Protein AF-A0A944Z6W3-F1 (afdb_monomer_lite)

Sequence (119 aa):
MKTRISSPELMKLIEEVHNCLIERPANLSSLKVALEDLFDYLTTQDGRTEDNCKEADLYFCLHDDNGFNWDHLPEDYKLIIDDIGGQLHDSIKNPEISENFESSPEQLLKRIRNLKIKD

Foldseek 3Di:
DPDLDADPVLVVLLVQLVVQQPDVQHPLVSNLVSQLVNLVQCPDPNNVDLSNLVVQLCSLLCQVVVVHDSVSDDPLVNVLSNLSVPCSNCCPPPVVRCVVSLNDSVSSSVSSVPDDDDD

Structure (mmCIF, N/CA/C/O backbone):
data_AF-A0A944Z6W3-F1
#
_entry.id   AF-A0A944Z6W3-F1
#
loop_
_atom_site.group_PDB
_atom_site.id
_atom_site.type_symbol
_atom_site.label_atom_id
_atom_site.label_alt_id
_atom_site.label_comp_id
_atom_site.label_asym_id
_atom_site.label_entity_id
_atom_site.label_seq_id
_atom_site.pdbx_PDB_ins_code
_atom_site.Cartn_x
_atom_site.Cartn_y
_atom_site.Cartn_z
_atom_site.occupancy
_atom_site.B_iso_or_equiv
_atom_site.auth_seq_id
_atom_site.auth_comp_id
_atom_site.auth_asym_id
_atom_site.auth_atom_id
_atom_site.pdbx_PDB_model_num
ATOM 1 N N . MET A 1 1 ? 2.880 12.536 24.955 1.00 40.56 1 MET A N 1
ATOM 2 C CA . MET A 1 1 ? 3.048 11.949 23.609 1.00 40.56 1 MET A CA 1
ATOM 3 C C . MET A 1 1 ? 2.668 10.484 23.729 1.00 40.56 1 MET A C 1
ATOM 5 O O . MET A 1 1 ? 3.326 9.796 24.495 1.00 40.56 1 MET A O 1
ATOM 9 N N . LYS A 1 2 ? 1.570 10.025 23.112 1.00 46.22 2 LYS A N 1
ATOM 10 C CA . LYS A 1 2 ? 1.345 8.577 22.986 1.00 46.22 2 LYS A CA 1
ATOM 11 C C . LYS A 1 2 ? 2.420 8.064 22.031 1.00 46.22 2 LYS A C 1
ATOM 13 O O . LYS A 1 2 ? 2.559 8.617 20.943 1.00 46.22 2 LYS A O 1
ATOM 18 N N . THR A 1 3 ? 3.222 7.106 22.469 1.00 51.38 3 THR A N 1
ATOM 19 C CA . THR A 1 3 ? 4.110 6.355 21.582 1.00 51.38 3 THR A CA 1
ATOM 20 C C . THR A 1 3 ? 3.214 5.712 20.528 1.00 51.38 3 THR A C 1
ATOM 22 O O . THR A 1 3 ? 2.257 5.042 20.910 1.00 51.38 3 THR A O 1
ATOM 25 N N . ARG A 1 4 ? 3.447 5.984 19.239 1.00 60.31 4 ARG A N 1
ATOM 26 C CA . ARG A 1 4 ? 2.778 5.225 18.174 1.00 60.31 4 ARG A CA 1
ATOM 27 C C . ARG A 1 4 ? 3.260 3.792 18.300 1.00 60.31 4 ARG A C 1
ATOM 29 O O . ARG A 1 4 ? 4.466 3.582 18.422 1.00 60.31 4 ARG A O 1
ATOM 36 N N . ILE A 1 5 ? 2.341 2.841 18.349 1.00 73.75 5 ILE A N 1
ATOM 37 C CA . ILE A 1 5 ? 2.702 1.427 18.374 1.00 73.75 5 ILE A CA 1
ATOM 38 C C . ILE A 1 5 ? 2.060 0.823 17.135 1.00 73.75 5 ILE A C 1
ATOM 40 O O . ILE A 1 5 ? 0.937 0.329 17.191 1.00 73.75 5 ILE A O 1
ATOM 44 N N . SER A 1 6 ? 2.765 0.912 16.006 1.00 83.06 6 SER A N 1
ATOM 45 C CA . SER A 1 6 ? 2.433 0.103 14.839 1.00 83.06 6 SER A CA 1
ATOM 46 C C . SER A 1 6 ? 2.568 -1.376 15.197 1.00 83.06 6 SER A C 1
ATOM 48 O O . SER A 1 6 ? 3.351 -1.775 16.069 1.00 83.06 6 SER A O 1
ATOM 50 N N . SER A 1 7 ? 1.747 -2.203 14.561 1.00 92.56 7 SER A N 1
ATOM 51 C CA . SER A 1 7 ? 1.757 -3.635 14.837 1.00 92.56 7 SER A CA 1
ATOM 52 C C . SER A 1 7 ? 3.058 -4.291 14.337 1.00 92.56 7 SER A C 1
ATOM 54 O O . SER A 1 7 ? 3.590 -3.899 13.296 1.00 92.56 7 SER A O 1
ATOM 56 N N . PRO A 1 8 ? 3.559 -5.343 15.014 1.00 93.69 8 PRO A N 1
ATOM 57 C CA . PRO A 1 8 ? 4.686 -6.125 14.506 1.00 93.69 8 PRO A CA 1
ATOM 58 C C . PRO A 1 8 ? 4.414 -6.748 13.133 1.00 93.69 8 PRO A C 1
ATOM 60 O O . PRO A 1 8 ? 5.347 -6.962 12.369 1.00 93.69 8 PRO A O 1
ATOM 63 N N . GLU A 1 9 ? 3.150 -7.050 12.832 1.00 96.81 9 GLU A N 1
ATOM 64 C CA . GLU A 1 9 ? 2.758 -7.639 11.553 1.00 96.81 9 GLU A CA 1
ATOM 65 C C . GLU A 1 9 ? 2.879 -6.634 10.408 1.00 96.81 9 GLU A C 1
ATOM 67 O O . GLU A 1 9 ? 3.468 -6.959 9.382 1.00 96.81 9 GLU A O 1
ATOM 72 N N . LEU A 1 10 ? 2.451 -5.383 10.623 1.00 96.94 10 LEU A N 1
ATOM 73 C CA . LEU A 1 10 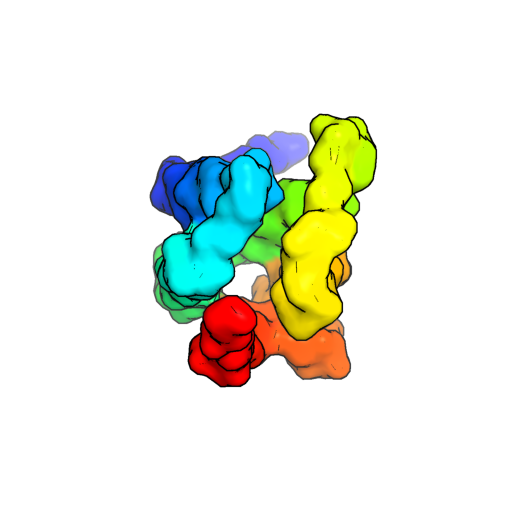? 2.680 -4.311 9.656 1.00 96.94 10 LEU A CA 1
ATOM 74 C C . LEU A 1 10 ? 4.166 -4.166 9.320 1.00 96.94 10 LEU A C 1
ATOM 76 O O . LEU A 1 10 ? 4.521 -4.051 8.152 1.00 96.94 10 LEU A O 1
ATOM 80 N N . MET A 1 11 ? 5.030 -4.169 10.337 1.00 95.75 11 MET A N 1
ATOM 81 C CA . MET A 1 11 ? 6.463 -3.957 10.127 1.00 95.75 11 MET A CA 1
ATOM 82 C C . MET A 1 11 ? 7.093 -5.051 9.263 1.00 95.75 11 MET A C 1
ATOM 84 O O . MET A 1 11 ? 7.931 -4.738 8.423 1.00 95.75 11 MET A O 1
ATOM 88 N N . LYS A 1 12 ? 6.663 -6.310 9.420 1.00 97.19 12 LYS A N 1
ATOM 89 C CA . LYS A 1 12 ? 7.109 -7.408 8.549 1.00 97.19 12 LYS A CA 1
ATOM 90 C C . LYS A 1 12 ? 6.659 -7.200 7.105 1.00 97.19 12 LYS A C 1
ATOM 92 O O . LYS A 1 12 ? 7.463 -7.351 6.197 1.00 97.19 12 LYS A O 1
ATOM 97 N N . LEU A 1 13 ? 5.402 -6.811 6.895 1.00 98.31 13 LEU A N 1
ATOM 98 C CA . LEU A 1 13 ? 4.860 -6.576 5.553 1.00 98.31 13 LEU A CA 1
ATOM 99 C C . LEU A 1 13 ? 5.551 -5.384 4.865 1.00 98.31 13 LEU A C 1
ATOM 101 O O . LEU A 1 13 ? 5.860 -5.444 3.678 1.00 98.31 13 LEU A O 1
ATOM 105 N N . ILE A 1 14 ? 5.874 -4.322 5.614 1.00 96.06 14 ILE A N 1
ATOM 106 C CA . ILE A 1 14 ? 6.698 -3.209 5.115 1.00 96.06 14 ILE A CA 1
ATOM 107 C C . ILE A 1 14 ? 8.101 -3.699 4.732 1.00 96.06 14 ILE A C 1
ATOM 109 O O . ILE A 1 14 ? 8.615 -3.310 3.685 1.00 96.06 14 ILE A O 1
ATOM 113 N N . GLU A 1 15 ? 8.722 -4.558 5.543 1.00 95.62 15 GLU A N 1
ATOM 114 C CA . GLU A 1 15 ? 10.033 -5.144 5.243 1.00 95.62 15 GLU A CA 1
ATOM 115 C C . GLU A 1 15 ? 10.003 -6.018 3.976 1.00 95.62 15 GLU A C 1
ATOM 117 O O . GLU A 1 15 ? 10.910 -5.943 3.148 1.00 95.62 15 GLU A O 1
ATOM 122 N N . GLU A 1 16 ? 8.948 -6.803 3.766 1.00 97.00 16 GLU A N 1
ATOM 123 C CA . GLU A 1 16 ? 8.768 -7.608 2.551 1.00 97.00 16 GLU A CA 1
ATOM 124 C C . GLU A 1 16 ? 8.634 -6.738 1.296 1.00 97.00 16 GLU A C 1
ATOM 126 O O . GLU A 1 16 ? 9.304 -6.993 0.287 1.00 97.00 16 GLU A O 1
ATOM 131 N N . VAL A 1 17 ? 7.837 -5.666 1.369 1.00 95.88 17 VAL A N 1
ATOM 132 C CA . VAL A 1 17 ? 7.737 -4.682 0.284 1.00 95.88 17 VAL A CA 1
ATOM 133 C C . VAL A 1 17 ? 9.088 -4.005 0.053 1.00 95.88 17 VAL A C 1
ATOM 135 O O . VAL A 1 17 ? 9.534 -3.922 -1.090 1.00 95.88 17 VAL A O 1
ATOM 138 N N . HIS A 1 18 ? 9.774 -3.580 1.118 1.00 93.38 18 HIS A N 1
ATOM 139 C CA . HIS A 1 18 ? 11.096 -2.959 1.031 1.00 93.38 18 HIS A CA 1
ATOM 140 C C . HIS A 1 18 ? 12.083 -3.834 0.263 1.00 93.38 18 HIS A C 1
ATOM 142 O O . HIS A 1 18 ? 12.725 -3.363 -0.675 1.00 93.38 18 HIS A O 1
ATOM 148 N N . ASN A 1 19 ? 12.173 -5.111 0.638 1.00 94.06 19 ASN A N 1
ATOM 149 C CA . ASN A 1 19 ? 13.078 -6.062 0.010 1.00 94.06 19 ASN A CA 1
ATOM 150 C C . ASN A 1 19 ? 12.803 -6.177 -1.494 1.00 94.06 19 ASN A C 1
ATOM 152 O O . ASN A 1 19 ? 13.744 -6.161 -2.281 1.00 94.06 19 ASN A O 1
ATOM 156 N N . CYS A 1 20 ? 11.532 -6.191 -1.907 1.00 94.44 20 CYS A N 1
ATOM 157 C CA . CYS A 1 20 ? 11.166 -6.199 -3.325 1.00 94.44 20 CYS A CA 1
ATOM 158 C C . CYS A 1 20 ? 11.515 -4.883 -4.041 1.00 94.44 20 CYS A C 1
ATOM 160 O O . CYS A 1 20 ? 11.909 -4.898 -5.205 1.00 94.44 20 CYS A O 1
ATOM 162 N N . LEU A 1 21 ? 11.368 -3.740 -3.366 1.00 91.81 21 LEU A N 1
ATOM 163 C CA . LEU A 1 21 ? 11.628 -2.416 -3.937 1.00 91.81 21 LEU A CA 1
ATOM 164 C C . LEU A 1 21 ? 13.115 -2.122 -4.172 1.00 91.81 21 LEU A C 1
ATOM 166 O O . LEU A 1 21 ? 13.447 -1.286 -5.011 1.00 91.81 21 LEU A O 1
ATOM 170 N N . ILE A 1 22 ? 14.015 -2.760 -3.422 1.00 91.19 22 ILE A N 1
ATOM 171 C CA . ILE A 1 22 ? 15.465 -2.564 -3.577 1.00 91.19 22 ILE A CA 1
ATOM 172 C C . ILE A 1 22 ? 16.105 -3.544 -4.571 1.00 91.19 22 ILE A C 1
ATOM 174 O O . ILE A 1 22 ? 17.275 -3.372 -4.927 1.00 91.19 22 ILE A O 1
ATOM 178 N N . GLU A 1 23 ? 15.368 -4.558 -5.032 1.00 91.44 23 GLU A N 1
ATOM 179 C CA . GLU A 1 23 ? 15.850 -5.514 -6.030 1.00 91.44 23 GLU A CA 1
ATOM 180 C C . GLU A 1 23 ? 16.099 -4.844 -7.388 1.00 91.44 23 GLU A C 1
ATOM 182 O O . GLU A 1 23 ? 15.290 -4.073 -7.903 1.00 91.44 23 GLU A O 1
ATOM 187 N N . ARG A 1 24 ? 17.243 -5.162 -8.010 1.00 89.56 24 ARG A N 1
ATOM 188 C CA . ARG A 1 24 ? 17.626 -4.642 -9.332 1.00 89.56 24 ARG A CA 1
ATOM 189 C C . ARG A 1 24 ? 18.132 -5.783 -10.229 1.00 89.56 24 ARG A C 1
ATOM 191 O O . ARG A 1 24 ? 19.229 -6.285 -9.976 1.00 89.56 24 ARG A O 1
ATOM 198 N N . PRO A 1 25 ? 17.400 -6.169 -11.294 1.00 88.62 25 PRO A N 1
ATOM 199 C CA . PRO A 1 25 ? 16.102 -5.634 -11.725 1.00 88.62 25 PRO A CA 1
ATOM 200 C C . PRO A 1 25 ? 14.975 -5.983 -10.742 1.00 88.62 25 PRO A C 1
ATOM 202 O O . PRO A 1 25 ? 15.042 -7.012 -10.075 1.00 88.62 25 PRO A O 1
ATOM 205 N N . ALA A 1 26 ? 13.941 -5.142 -10.681 1.00 90.75 26 ALA A N 1
ATOM 206 C CA . ALA A 1 26 ? 12.800 -5.381 -9.805 1.00 90.75 26 ALA A CA 1
ATOM 207 C C . ALA A 1 26 ? 12.002 -6.607 -10.258 1.00 90.75 26 ALA A C 1
ATOM 209 O O . ALA A 1 26 ? 11.620 -6.722 -11.428 1.00 90.75 26 ALA A O 1
ATOM 210 N N . ASN A 1 27 ? 11.682 -7.493 -9.318 1.00 94.19 27 ASN A N 1
ATOM 211 C CA . ASN A 1 27 ? 10.721 -8.559 -9.544 1.00 94.19 27 ASN A CA 1
ATOM 212 C C . ASN A 1 27 ? 9.296 -8.024 -9.344 1.00 94.19 27 ASN A C 1
ATOM 214 O O . ASN A 1 27 ? 8.753 -8.033 -8.240 1.00 94.19 27 ASN A O 1
ATOM 218 N N . LEU A 1 28 ? 8.672 -7.565 -10.431 1.00 94.94 28 LEU A N 1
ATOM 219 C CA . LEU A 1 28 ? 7.338 -6.951 -10.392 1.00 94.94 28 LEU A CA 1
ATOM 220 C C . LEU A 1 28 ? 6.240 -7.898 -9.896 1.00 94.94 28 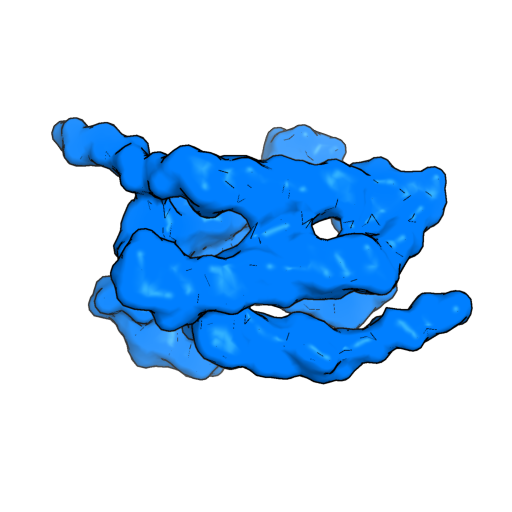LEU A C 1
ATOM 222 O O . LEU A 1 28 ? 5.239 -7.433 -9.347 1.00 94.94 28 LEU A O 1
ATOM 226 N N . SER A 1 29 ? 6.423 -9.210 -10.079 1.00 96.19 29 SER A N 1
ATOM 227 C CA . SER A 1 29 ? 5.500 -10.211 -9.549 1.00 96.19 29 SER A CA 1
ATOM 228 C C . SER A 1 29 ? 5.594 -10.276 -8.029 1.00 96.19 29 SER A C 1
ATOM 230 O O . SER A 1 29 ? 4.566 -10.188 -7.364 1.00 96.19 29 SER A O 1
ATOM 232 N N . SER A 1 30 ? 6.806 -10.387 -7.479 1.00 96.75 30 SER A N 1
ATOM 233 C CA . SER A 1 30 ? 7.016 -10.402 -6.026 1.00 96.75 30 SER A CA 1
ATOM 234 C C . SER A 1 30 ? 6.600 -9.085 -5.382 1.00 96.75 30 SER A C 1
ATOM 236 O O . SER A 1 30 ? 5.880 -9.099 -4.390 1.00 96.75 30 SER A O 1
ATOM 238 N N . LEU A 1 31 ? 6.965 -7.950 -5.987 1.00 96.44 31 LEU A N 1
ATOM 239 C CA . LEU A 1 31 ? 6.578 -6.633 -5.486 1.00 96.44 31 LEU A CA 1
ATOM 240 C C . LEU A 1 31 ? 5.058 -6.466 -5.444 1.00 96.44 31 LEU A C 1
ATOM 242 O O . LEU A 1 31 ? 4.521 -5.961 -4.462 1.00 96.44 31 LEU A O 1
ATOM 246 N N . LYS A 1 32 ? 4.354 -6.899 -6.498 1.00 97.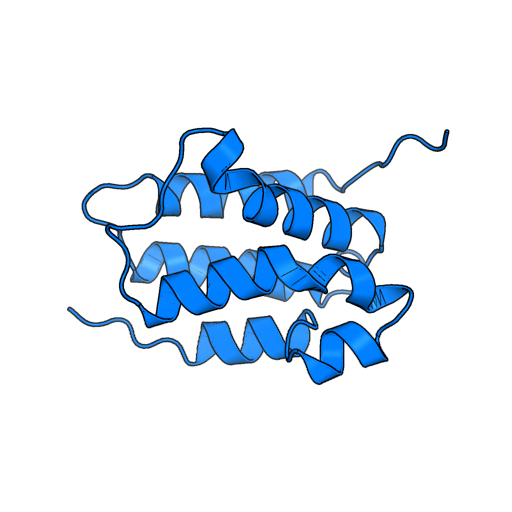56 32 LYS A N 1
ATOM 247 C CA . LYS A 1 32 ? 2.891 -6.845 -6.520 1.00 97.56 32 LYS A CA 1
ATOM 248 C C . LYS A 1 32 ? 2.292 -7.672 -5.387 1.00 97.56 32 LYS A C 1
ATOM 250 O O . LYS A 1 32 ? 1.429 -7.158 -4.692 1.00 97.56 32 LYS A O 1
ATOM 255 N N . VAL A 1 33 ? 2.755 -8.907 -5.192 1.00 98.25 33 VAL A N 1
ATOM 256 C CA . VAL A 1 33 ? 2.265 -9.780 -4.113 1.00 98.25 33 VAL A CA 1
ATOM 257 C C . VAL A 1 33 ? 2.521 -9.153 -2.742 1.00 98.25 33 VAL A C 1
ATOM 259 O O . VAL A 1 33 ? 1.589 -9.036 -1.960 1.00 98.25 33 VAL A O 1
ATOM 262 N N . ALA A 1 34 ? 3.729 -8.646 -2.486 1.00 98.12 34 ALA A N 1
ATOM 263 C CA . ALA A 1 34 ? 4.053 -8.001 -1.213 1.00 98.12 34 ALA A CA 1
ATOM 264 C C . ALA A 1 34 ? 3.171 -6.765 -0.940 1.00 98.12 34 ALA A C 1
ATOM 266 O O . ALA A 1 34 ? 2.701 -6.557 0.178 1.00 98.12 34 ALA A O 1
ATOM 267 N N . LEU A 1 35 ? 2.902 -5.950 -1.969 1.00 98.06 35 LEU A N 1
ATOM 268 C CA . LEU A 1 35 ? 1.967 -4.827 -1.864 1.00 98.06 35 LEU A CA 1
ATOM 269 C C . LEU A 1 35 ? 0.527 -5.303 -1.620 1.00 98.06 35 LEU A C 1
ATOM 271 O O . LEU A 1 35 ? -0.190 -4.680 -0.840 1.00 98.06 35 LEU A O 1
ATOM 275 N N . GLU A 1 36 ? 0.089 -6.386 -2.267 1.00 98.56 36 GLU A N 1
ATOM 276 C CA . GLU A 1 36 ? -1.226 -6.981 -2.014 1.00 98.56 36 GLU A CA 1
ATOM 277 C C . GLU A 1 36 ? -1.347 -7.461 -0.568 1.00 98.56 36 GLU A C 1
ATOM 279 O O . GLU A 1 36 ? -2.334 -7.115 0.069 1.00 98.56 36 GLU A O 1
ATOM 284 N N . ASP A 1 37 ? -0.353 -8.169 -0.033 1.00 98.62 37 ASP A N 1
ATOM 285 C CA . ASP A 1 37 ? -0.369 -8.690 1.339 1.00 98.62 37 ASP A CA 1
ATOM 286 C C . ASP A 1 37 ? -0.384 -7.558 2.380 1.00 98.62 37 ASP A C 1
ATOM 288 O O . ASP A 1 37 ? -1.192 -7.573 3.316 1.00 98.62 37 ASP A O 1
ATOM 292 N N . LEU A 1 38 ? 0.437 -6.517 2.177 1.00 98.44 38 LEU A N 1
ATOM 293 C CA . LEU A 1 38 ? 0.426 -5.310 3.006 1.00 98.44 38 LEU A CA 1
ATOM 294 C C . LEU A 1 38 ? -0.966 -4.665 3.044 1.00 98.44 38 LEU A C 1
ATOM 296 O O . LEU A 1 38 ? -1.487 -4.343 4.115 1.00 98.44 38 LEU A O 1
ATOM 300 N N . PHE A 1 39 ? -1.573 -4.460 1.877 1.00 98.44 39 PHE A N 1
ATOM 301 C CA . PHE A 1 39 ? -2.853 -3.767 1.796 1.00 98.44 39 PHE A CA 1
ATOM 302 C C . PHE A 1 39 ? -4.042 -4.646 2.175 1.00 98.44 39 PHE A C 1
ATOM 304 O O . PHE A 1 39 ? -5.007 -4.129 2.731 1.00 98.44 39 PHE A O 1
ATOM 311 N N . ASP A 1 40 ? -3.978 -5.958 1.962 1.00 98.50 40 ASP A N 1
ATOM 312 C CA . ASP A 1 40 ? -4.979 -6.892 2.474 1.00 98.50 40 ASP A CA 1
ATOM 313 C C . ASP A 1 40 ? -4.995 -6.828 4.005 1.00 98.50 40 ASP A C 1
ATOM 315 O O . ASP A 1 40 ? -6.056 -6.591 4.590 1.00 98.50 40 ASP A O 1
ATOM 319 N N . TYR A 1 41 ? -3.822 -6.853 4.654 1.00 98.50 41 TYR A N 1
ATOM 320 C CA . TYR A 1 41 ? -3.715 -6.635 6.098 1.00 98.50 41 TYR A CA 1
ATOM 321 C C . TYR A 1 41 ? -4.335 -5.300 6.529 1.00 98.50 41 TYR A C 1
ATOM 323 O O . TYR A 1 41 ? -5.176 -5.286 7.430 1.00 98.50 41 TYR A O 1
ATOM 331 N N . LEU A 1 42 ? -3.997 -4.188 5.866 1.00 97.81 42 LEU A N 1
ATOM 332 C CA . LEU A 1 42 ? -4.535 -2.857 6.186 1.00 97.81 42 LEU A CA 1
ATOM 333 C C . LEU A 1 42 ? -6.054 -2.716 5.971 1.00 97.81 42 LEU A C 1
ATOM 335 O O . LEU A 1 42 ? -6.635 -1.743 6.450 1.00 97.81 42 LEU A O 1
ATOM 339 N N . THR A 1 43 ? -6.712 -3.666 5.300 1.00 97.75 43 THR A N 1
ATOM 340 C CA . THR A 1 43 ? -8.185 -3.716 5.184 1.00 97.75 43 THR A CA 1
ATOM 341 C C . THR A 1 43 ? -8.851 -4.538 6.291 1.00 97.75 43 THR A C 1
ATOM 343 O O . THR A 1 43 ? -10.061 -4.444 6.502 1.00 97.75 43 THR A O 1
ATOM 346 N N . THR A 1 44 ? -8.081 -5.337 7.035 1.00 97.69 44 THR A N 1
ATOM 347 C CA . THR A 1 44 ? -8.606 -6.132 8.152 1.00 97.69 44 THR A CA 1
ATOM 348 C C . THR A 1 44 ? -8.949 -5.261 9.357 1.00 97.69 44 THR A C 1
ATOM 350 O O . THR A 1 44 ? -8.438 -4.156 9.519 1.00 97.69 44 THR A O 1
ATOM 353 N N . GLN A 1 45 ? -9.768 -5.787 10.270 1.00 94.44 45 GLN A N 1
ATOM 354 C CA . GLN A 1 45 ? -10.080 -5.101 11.527 1.00 94.44 45 GLN A CA 1
ATOM 355 C C . GLN A 1 45 ? -8.825 -4.807 12.373 1.00 94.44 45 GLN A C 1
ATOM 357 O O . GLN A 1 45 ? -8.764 -3.761 13.018 1.00 94.44 45 GLN A O 1
ATOM 362 N N . ASP A 1 46 ? -7.835 -5.703 12.358 1.00 94.38 46 ASP A N 1
ATOM 363 C CA . ASP A 1 46 ? -6.603 -5.559 13.143 1.00 94.38 46 ASP A CA 1
ATOM 364 C C . ASP A 1 46 ? -5.574 -4.650 12.455 1.00 94.38 46 ASP A C 1
ATOM 366 O O . ASP A 1 46 ? -4.800 -3.963 13.124 1.00 94.38 46 ASP A O 1
ATOM 370 N N . GLY A 1 47 ? -5.556 -4.632 11.120 1.00 96.00 47 GLY A N 1
ATOM 371 C CA . GLY A 1 47 ? -4.635 -3.808 10.344 1.00 96.00 47 GLY A CA 1
ATOM 372 C C . GLY A 1 47 ? -5.126 -2.386 10.107 1.00 96.00 47 GLY A C 1
ATOM 373 O O . GLY A 1 47 ? -4.304 -1.469 10.129 1.00 96.00 47 GLY A O 1
ATOM 374 N N . ARG A 1 48 ? -6.442 -2.175 9.969 1.00 95.19 48 ARG A N 1
ATOM 375 C CA . ARG A 1 48 ? -7.071 -0.877 9.684 1.00 95.19 48 ARG A CA 1
ATOM 376 C C . ARG A 1 48 ? -7.125 0.029 10.918 1.00 95.19 48 ARG A C 1
ATOM 378 O O . ARG A 1 48 ? -8.188 0.363 11.441 1.00 95.19 48 ARG A O 1
ATOM 385 N N . THR A 1 49 ? -5.956 0.439 11.393 1.00 95.38 49 THR A N 1
ATOM 386 C CA . THR A 1 49 ? -5.792 1.323 12.553 1.00 95.38 49 THR A CA 1
ATOM 387 C C . THR A 1 49 ? -5.074 2.609 12.165 1.00 95.38 49 THR A C 1
ATOM 389 O O . THR A 1 49 ? -4.335 2.650 11.184 1.00 95.38 49 THR A O 1
ATOM 392 N N . GLU A 1 50 ? -5.280 3.675 12.946 1.00 94.62 50 GLU A N 1
ATOM 393 C CA . GLU A 1 50 ? -4.634 4.969 12.684 1.00 94.62 50 GLU A CA 1
ATOM 394 C C . GLU A 1 50 ? -3.106 4.840 12.694 1.00 94.62 50 GLU A C 1
ATOM 396 O O . GLU A 1 50 ? -2.438 5.346 11.795 1.00 94.62 50 GLU A O 1
ATOM 401 N N . ASP A 1 51 ? -2.563 4.142 13.695 1.00 95.12 51 ASP A N 1
ATOM 402 C CA . ASP A 1 51 ? -1.119 3.969 13.846 1.00 95.12 51 ASP A CA 1
ATOM 403 C C . ASP A 1 51 ? -0.533 3.177 12.672 1.00 95.12 51 ASP A C 1
ATOM 405 O O . ASP A 1 51 ? 0.501 3.574 12.140 1.00 95.12 51 ASP A O 1
ATOM 409 N N . ASN A 1 52 ? -1.207 2.114 12.217 1.00 96.31 52 ASN A N 1
ATOM 410 C CA . ASN A 1 52 ? -0.726 1.316 11.093 1.00 96.31 52 ASN A CA 1
ATOM 411 C C . ASN A 1 52 ? -0.768 2.084 9.764 1.00 96.31 52 ASN A C 1
ATOM 413 O O . ASN A 1 52 ? 0.238 2.136 9.061 1.00 96.31 52 ASN A O 1
ATOM 417 N N . CYS A 1 53 ? -1.903 2.707 9.426 1.00 95.94 53 CYS A N 1
ATOM 418 C CA . CYS A 1 53 ? -2.027 3.469 8.180 1.00 95.94 53 CYS A CA 1
ATOM 419 C C . CYS A 1 53 ? -1.006 4.609 8.125 1.00 95.94 53 CYS A C 1
ATOM 421 O O . CYS A 1 53 ? -0.399 4.851 7.088 1.00 95.94 53 CYS A O 1
ATOM 423 N N . LYS A 1 54 ? -0.777 5.284 9.256 1.00 95.25 54 LYS A N 1
ATOM 424 C CA . LYS A 1 54 ? 0.184 6.381 9.338 1.00 95.25 54 LYS A CA 1
ATOM 425 C C . LYS A 1 54 ? 1.637 5.924 9.264 1.00 95.25 54 LYS A C 1
ATOM 427 O O . LYS A 1 54 ? 2.468 6.664 8.750 1.00 95.25 54 LYS A O 1
ATOM 432 N N . GLU A 1 55 ? 1.957 4.758 9.813 1.00 95.25 55 GLU A N 1
ATOM 433 C CA . GLU A 1 55 ? 3.306 4.197 9.723 1.00 95.25 55 GLU A CA 1
ATOM 434 C C . GLU A 1 55 ? 3.629 3.757 8.292 1.00 95.25 55 GLU A C 1
ATOM 436 O O . GLU A 1 55 ? 4.689 4.106 7.779 1.00 95.25 55 GLU A O 1
ATOM 441 N N . ALA A 1 56 ? 2.695 3.064 7.630 1.00 94.94 56 ALA A N 1
ATOM 442 C CA . ALA A 1 56 ? 2.833 2.701 6.223 1.00 94.94 56 ALA A CA 1
ATOM 443 C C . ALA A 1 56 ? 3.008 3.950 5.350 1.00 94.94 56 ALA A C 1
ATOM 445 O O . ALA A 1 56 ? 3.982 4.039 4.614 1.00 94.94 56 ALA A O 1
ATOM 446 N N . ASP A 1 57 ? 2.124 4.940 5.493 1.00 94.88 57 ASP A N 1
ATOM 447 C CA . ASP A 1 57 ? 2.216 6.221 4.787 1.00 94.88 57 ASP A CA 1
ATOM 448 C C . ASP A 1 57 ? 3.606 6.856 4.937 1.00 94.88 57 ASP A C 1
ATOM 450 O O . ASP A 1 57 ? 4.297 7.073 3.947 1.00 94.88 57 ASP A O 1
ATOM 454 N N . LEU A 1 58 ? 4.069 7.051 6.177 1.00 93.31 58 LEU A N 1
ATOM 455 C CA . LEU A 1 58 ? 5.364 7.677 6.444 1.00 93.31 58 LEU A CA 1
ATOM 456 C C . LEU A 1 58 ? 6.540 6.914 5.840 1.00 93.31 58 LEU A C 1
ATOM 458 O O . LEU A 1 58 ? 7.490 7.546 5.379 1.00 93.31 58 LEU A O 1
ATOM 462 N N . TYR A 1 59 ? 6.493 5.581 5.854 1.00 92.31 59 TYR A N 1
ATOM 463 C CA . TYR A 1 59 ? 7.531 4.763 5.240 1.00 92.31 59 TYR A CA 1
ATOM 464 C C . TYR A 1 59 ? 7.675 5.085 3.748 1.00 92.31 59 TYR A C 1
ATOM 466 O O . TYR A 1 59 ? 8.789 5.333 3.282 1.00 92.31 59 TYR A O 1
ATOM 474 N N . PHE A 1 60 ? 6.559 5.126 3.014 1.00 91.62 60 PHE A N 1
ATOM 475 C CA . PHE A 1 60 ? 6.589 5.441 1.589 1.00 91.62 60 PHE A CA 1
ATOM 476 C C . PHE A 1 60 ? 6.845 6.929 1.346 1.00 91.62 60 PHE A C 1
ATOM 478 O O . PHE A 1 60 ? 7.656 7.247 0.493 1.00 91.62 60 PHE A O 1
ATOM 485 N N . CYS A 1 61 ? 6.263 7.837 2.131 1.00 90.12 61 CYS A N 1
ATOM 486 C CA . CYS A 1 61 ? 6.432 9.289 2.003 1.00 90.12 61 CYS A CA 1
ATOM 487 C C . CYS A 1 61 ? 7.903 9.738 2.093 1.00 90.12 61 CYS A C 1
ATOM 489 O O . CYS A 1 61 ? 8.338 10.640 1.383 1.00 90.12 61 CYS A O 1
ATOM 491 N N . LEU A 1 62 ? 8.684 9.101 2.971 1.00 84.25 62 LEU A N 1
ATOM 492 C CA . LEU A 1 62 ? 10.067 9.484 3.272 1.00 84.25 62 LEU A CA 1
ATOM 493 C C . LEU A 1 62 ? 11.106 8.713 2.441 1.00 84.25 62 LEU A C 1
ATOM 495 O O . LEU A 1 62 ? 12.271 8.632 2.836 1.00 84.25 62 LEU A O 1
ATOM 499 N N . HIS A 1 63 ? 10.716 8.101 1.320 1.00 78.06 63 HIS A N 1
ATOM 500 C CA . HIS A 1 63 ? 11.626 7.256 0.544 1.00 78.06 63 HIS A CA 1
ATOM 501 C C . HIS A 1 63 ? 12.887 8.005 0.075 1.00 78.06 63 HIS A C 1
ATOM 503 O O . HIS A 1 63 ? 14.004 7.511 0.263 1.00 78.06 63 HIS A O 1
ATOM 509 N N . ASP A 1 64 ? 12.716 9.223 -0.447 1.00 70.50 64 ASP A N 1
ATOM 510 C CA . ASP A 1 64 ? 13.811 10.059 -0.947 1.00 70.50 64 ASP A CA 1
ATOM 511 C C . ASP A 1 64 ? 14.748 10.497 0.185 1.00 70.50 64 ASP A C 1
ATOM 513 O O . ASP A 1 64 ? 15.973 10.435 0.041 1.00 70.50 64 ASP A O 1
ATOM 517 N N . ASP A 1 65 ? 14.187 10.854 1.344 1.00 71.81 65 ASP A N 1
ATOM 518 C CA . ASP A 1 65 ? 14.945 11.235 2.544 1.00 71.81 65 ASP A CA 1
ATOM 519 C C . ASP A 1 65 ? 15.793 10.072 3.085 1.00 71.81 65 ASP A C 1
ATOM 521 O O . ASP A 1 65 ? 16.861 10.281 3.666 1.00 71.81 65 ASP A O 1
ATOM 525 N N . ASN A 1 66 ? 15.349 8.835 2.849 1.00 66.88 66 ASN A N 1
ATOM 526 C CA . ASN A 1 66 ? 16.065 7.616 3.212 1.00 66.88 66 ASN A CA 1
ATOM 527 C C . ASN A 1 66 ? 17.079 7.164 2.142 1.00 66.88 66 ASN A C 1
ATOM 529 O O . ASN A 1 66 ? 17.719 6.124 2.305 1.00 66.88 66 ASN A O 1
ATOM 533 N N . GLY A 1 67 ? 17.267 7.944 1.071 1.00 67.88 67 GLY A N 1
ATOM 534 C CA . GLY A 1 67 ? 18.245 7.674 0.016 1.00 67.88 67 GLY A CA 1
ATOM 535 C C . GLY A 1 67 ? 17.824 6.579 -0.967 1.00 67.88 67 GLY A C 1
ATOM 536 O O . GLY A 1 67 ? 18.678 6.050 -1.684 1.00 67.88 67 GLY A O 1
ATOM 537 N N . PHE A 1 68 ? 16.534 6.237 -1.012 1.00 73.12 68 PHE A N 1
ATOM 538 C CA . PHE A 1 68 ? 15.983 5.265 -1.950 1.00 73.12 68 PHE A CA 1
ATOM 539 C C . PHE A 1 68 ? 15.116 5.968 -2.991 1.00 73.12 68 PHE A C 1
ATOM 541 O O . PHE A 1 68 ? 14.221 6.739 -2.659 1.00 73.12 68 PHE A O 1
ATOM 548 N N . ASN A 1 69 ? 15.367 5.655 -4.263 1.00 74.88 69 ASN A N 1
ATOM 549 C CA . ASN A 1 69 ? 14.501 6.063 -5.358 1.00 74.88 69 ASN A CA 1
ATOM 550 C C . ASN A 1 69 ? 13.992 4.847 -6.137 1.00 74.88 69 ASN A C 1
ATOM 552 O O . ASN A 1 69 ? 14.670 3.822 -6.292 1.00 74.88 69 ASN A O 1
ATOM 556 N N . TRP A 1 70 ? 12.769 4.971 -6.636 1.00 83.50 70 TRP A N 1
ATOM 557 C CA . TRP A 1 70 ? 12.058 3.899 -7.324 1.00 83.50 70 TRP A CA 1
ATOM 558 C C . TRP A 1 70 ? 12.159 4.023 -8.851 1.00 83.50 70 TRP A C 1
ATOM 560 O O . TRP A 1 70 ? 11.372 3.420 -9.571 1.00 83.50 70 TRP A O 1
ATOM 570 N N . ASP A 1 71 ? 13.141 4.773 -9.371 1.00 85.69 71 ASP A N 1
ATOM 571 C CA . ASP A 1 71 ? 13.290 5.119 -10.801 1.00 85.69 71 ASP A CA 1
ATOM 572 C C . ASP A 1 71 ? 13.360 3.913 -11.746 1.00 85.69 71 ASP A C 1
ATOM 574 O O . ASP A 1 71 ? 13.067 4.015 -12.936 1.00 85.69 71 ASP A O 1
ATOM 578 N N . HIS A 1 72 ? 13.788 2.770 -11.215 1.00 89.38 72 HIS A N 1
ATOM 579 C CA . HIS A 1 72 ? 13.914 1.513 -11.940 1.00 89.38 72 HIS A CA 1
ATOM 580 C C . HIS A 1 72 ? 12.579 0.757 -12.071 1.00 89.38 72 HIS A C 1
ATOM 582 O O . HIS A 1 72 ? 12.516 -0.226 -12.812 1.00 89.38 72 HIS A O 1
ATOM 588 N N . LEU A 1 73 ? 11.528 1.192 -11.369 1.00 91.56 73 LEU A N 1
ATOM 589 C CA . LEU A 1 73 ? 10.188 0.627 -11.466 1.00 91.56 73 LEU A CA 1
ATOM 590 C C . LEU A 1 73 ? 9.408 1.230 -12.645 1.00 91.56 73 LEU A C 1
ATOM 592 O O . LEU A 1 73 ? 9.597 2.398 -13.005 1.00 91.56 73 LEU A O 1
ATOM 596 N N . PRO A 1 74 ? 8.465 0.470 -13.226 1.00 93.25 74 PRO A N 1
ATOM 597 C CA . PRO A 1 74 ? 7.500 1.012 -14.172 1.00 93.25 74 PRO A CA 1
ATOM 598 C C . PRO A 1 74 ? 6.672 2.151 -13.569 1.00 93.25 74 PRO A C 1
ATOM 600 O O . PRO A 1 74 ? 6.366 2.151 -12.378 1.00 93.25 74 PRO A O 1
ATOM 603 N N . GLU A 1 75 ? 6.232 3.072 -14.426 1.00 92.12 75 GLU A N 1
ATOM 604 C CA . GLU A 1 75 ? 5.446 4.250 -14.031 1.00 92.12 75 GLU A CA 1
ATOM 605 C C . GLU A 1 75 ? 4.216 3.907 -13.184 1.00 92.12 75 GLU A C 1
ATOM 607 O O . GLU A 1 75 ? 4.007 4.507 -12.136 1.00 92.12 75 GLU A O 1
ATOM 612 N N . ASP A 1 76 ? 3.457 2.884 -13.586 1.00 93.62 76 ASP A N 1
ATOM 613 C CA . ASP A 1 76 ? 2.233 2.476 -12.887 1.00 93.62 76 ASP A CA 1
ATOM 614 C C . ASP A 1 76 ? 2.501 2.065 -11.420 1.00 93.62 76 ASP A C 1
ATOM 616 O O . ASP A 1 76 ? 1.654 2.280 -10.555 1.00 93.62 76 ASP A O 1
ATOM 620 N N . TYR A 1 77 ? 3.678 1.493 -11.130 1.00 93.81 77 TYR A N 1
ATOM 621 C CA . TYR A 1 77 ? 4.077 1.121 -9.767 1.00 93.81 77 TYR A CA 1
ATOM 622 C C . TYR A 1 77 ? 4.520 2.342 -8.963 1.00 93.81 77 TYR A C 1
ATOM 624 O O . TYR A 1 77 ? 4.121 2.471 -7.809 1.00 93.81 77 TYR A O 1
ATOM 632 N N . LYS A 1 78 ? 5.297 3.247 -9.572 1.00 91.94 78 LYS A N 1
ATOM 633 C CA . LYS A 1 78 ? 5.738 4.489 -8.919 1.00 91.94 78 LYS A CA 1
ATOM 634 C C . LYS A 1 78 ? 4.542 5.328 -8.473 1.00 91.94 78 LYS A C 1
ATOM 636 O O . LYS A 1 78 ? 4.447 5.654 -7.302 1.00 91.94 78 LYS A O 1
ATOM 641 N N . LEU A 1 79 ? 3.570 5.538 -9.363 1.00 91.56 79 LEU A N 1
ATOM 642 C CA . LEU A 1 79 ? 2.356 6.301 -9.052 1.00 91.56 79 LEU A CA 1
ATOM 643 C C . LEU A 1 79 ? 1.563 5.713 -7.878 1.00 91.56 79 LEU A C 1
ATOM 645 O O . LEU A 1 79 ? 1.047 6.452 -7.049 1.00 91.56 79 LEU A O 1
ATOM 649 N N . ILE A 1 80 ? 1.451 4.383 -7.795 1.00 93.06 80 ILE A N 1
ATOM 650 C CA . ILE A 1 80 ? 0.782 3.749 -6.652 1.00 93.06 80 ILE A CA 1
ATOM 651 C C . ILE A 1 80 ? 1.584 3.949 -5.366 1.00 93.06 80 ILE A C 1
ATOM 653 O O . ILE A 1 80 ? 0.984 4.249 -4.342 1.00 93.06 80 ILE A O 1
ATOM 657 N N . ILE A 1 81 ? 2.907 3.791 -5.404 1.00 91.88 81 ILE A N 1
ATOM 658 C CA . ILE A 1 81 ? 3.773 3.975 -4.231 1.00 91.88 81 ILE A CA 1
ATOM 659 C C . ILE A 1 81 ? 3.709 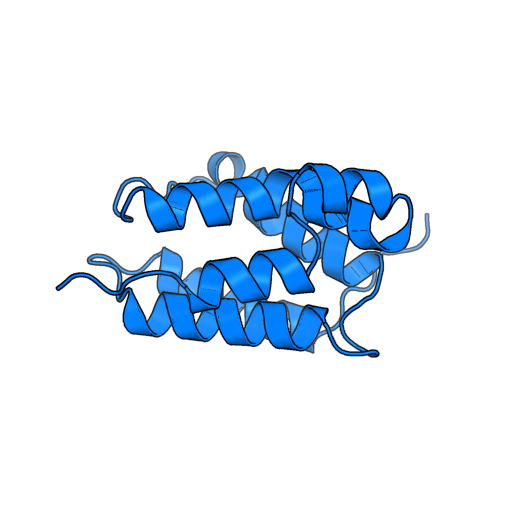5.419 -3.718 1.00 91.88 81 ILE A C 1
ATOM 661 O O . ILE A 1 81 ? 3.573 5.627 -2.512 1.00 91.88 81 ILE A O 1
ATOM 665 N N . ASP A 1 82 ? 3.713 6.395 -4.624 1.00 89.94 82 ASP A N 1
ATOM 666 C CA . ASP A 1 82 ? 3.584 7.813 -4.286 1.00 89.94 82 ASP A CA 1
ATOM 667 C C . ASP A 1 82 ? 2.232 8.107 -3.614 1.00 89.94 82 ASP A C 1
ATOM 669 O O . ASP A 1 82 ? 2.177 8.775 -2.582 1.00 89.94 82 ASP A O 1
ATOM 673 N N . ASP A 1 83 ? 1.135 7.547 -4.135 1.00 91.50 83 ASP A N 1
ATOM 674 C CA . ASP A 1 83 ? -0.204 7.737 -3.560 1.00 91.50 83 ASP A CA 1
ATOM 675 C C . ASP A 1 83 ? -0.370 7.084 -2.179 1.00 91.50 83 ASP A C 1
ATOM 677 O O . ASP A 1 83 ? -1.164 7.565 -1.358 1.00 91.50 83 ASP A O 1
ATOM 681 N N . ILE A 1 84 ? 0.376 6.007 -1.905 1.00 91.75 84 ILE A N 1
ATOM 682 C CA . ILE A 1 84 ? 0.434 5.386 -0.577 1.00 91.75 84 ILE A CA 1
ATOM 683 C C . ILE A 1 84 ? 1.078 6.352 0.427 1.00 91.75 84 ILE A C 1
ATOM 685 O O . ILE A 1 84 ? 0.541 6.538 1.518 1.00 91.75 84 ILE A O 1
ATOM 689 N N . GLY A 1 85 ? 2.198 6.979 0.056 1.00 89.62 85 GLY A N 1
ATOM 690 C CA . GLY A 1 85 ? 2.908 7.964 0.882 1.00 89.62 85 GLY A CA 1
ATOM 691 C C . GLY A 1 85 ? 2.275 9.360 0.909 1.00 89.62 85 GLY A C 1
ATOM 692 O O . GLY A 1 85 ? 2.879 10.298 1.429 1.00 89.62 85 GLY A O 1
ATOM 693 N N . GLY A 1 86 ? 1.099 9.525 0.296 1.00 87.88 86 GLY A N 1
ATOM 694 C CA . GLY A 1 86 ? 0.405 10.804 0.203 1.00 87.88 86 GLY A CA 1
ATOM 695 C C . GLY A 1 86 ? -0.718 10.966 1.225 1.00 87.88 86 GLY A C 1
ATOM 696 O O . GLY A 1 86 ? -0.742 11.953 1.958 1.00 87.88 86 GLY A O 1
ATOM 697 N N . GLN A 1 87 ? -1.693 10.047 1.214 1.00 92.19 87 GLN A N 1
ATOM 698 C CA . GLN A 1 87 ? -2.978 10.237 1.915 1.00 92.19 87 GLN A CA 1
ATOM 699 C C . GLN A 1 87 ? -3.504 8.998 2.652 1.00 92.19 87 GLN A C 1
ATOM 701 O O . GLN A 1 87 ? -4.646 8.989 3.123 1.00 92.19 87 GLN A O 1
ATOM 706 N N . LEU A 1 88 ? -2.699 7.941 2.792 1.00 93.31 88 LEU A N 1
ATOM 707 C CA . LEU A 1 88 ? -3.122 6.735 3.506 1.00 93.31 88 LEU A CA 1
ATOM 708 C C . LEU A 1 88 ? -3.384 7.028 4.995 1.00 93.31 88 LEU A C 1
ATOM 710 O O . LEU A 1 88 ? -4.325 6.477 5.576 1.00 93.31 88 LEU A O 1
ATOM 714 N N . HIS A 1 89 ? -2.614 7.928 5.611 1.00 93.94 89 HIS A N 1
ATOM 715 C CA . HIS A 1 89 ? -2.749 8.294 7.025 1.00 93.94 89 HIS A CA 1
ATOM 716 C C . HIS A 1 89 ? -4.117 8.893 7.403 1.00 93.94 89 HIS A C 1
ATOM 718 O O . HIS A 1 89 ? -4.512 8.819 8.571 1.00 93.94 89 HIS A O 1
ATOM 724 N N . ASP A 1 90 ? -4.856 9.454 6.442 1.00 93.50 90 ASP A N 1
ATOM 725 C CA . ASP A 1 90 ? -6.173 10.057 6.671 1.00 93.50 90 ASP A CA 1
ATOM 726 C C . ASP A 1 90 ? -7.320 9.033 6.708 1.00 93.50 90 ASP A C 1
ATOM 728 O O . ASP A 1 90 ? -8.397 9.338 7.219 1.00 93.50 90 ASP A O 1
ATOM 732 N N . SER A 1 91 ? -7.075 7.783 6.298 1.00 92.88 91 SER A N 1
ATOM 733 C CA . SER A 1 91 ? -8.088 6.726 6.095 1.00 92.88 91 SER A CA 1
ATOM 734 C C . SER A 1 91 ? -8.947 6.350 7.309 1.00 92.88 91 SER A C 1
ATOM 736 O O . SER A 1 91 ? -9.922 5.607 7.170 1.00 92.88 91 SER A O 1
ATOM 738 N N . ILE A 1 92 ? -8.572 6.809 8.505 1.00 93.69 92 ILE A N 1
ATOM 739 C CA . ILE A 1 92 ? -9.292 6.557 9.761 1.00 93.69 92 ILE A CA 1
ATOM 740 C C . ILE A 1 92 ? -9.929 7.831 10.314 1.00 93.69 92 ILE A C 1
ATOM 742 O O . ILE A 1 92 ? -11.068 7.799 10.775 1.00 93.69 92 ILE A O 1
ATOM 746 N N . LYS A 1 93 ? -9.193 8.946 10.316 1.00 93.19 93 LYS A N 1
ATOM 747 C CA . LYS A 1 93 ? -9.643 10.197 10.943 1.00 93.19 93 LYS A CA 1
ATOM 748 C C . LYS A 1 93 ? -10.432 11.092 10.000 1.00 93.19 93 LYS A C 1
ATOM 750 O O . LYS A 1 93 ? -11.388 11.709 10.456 1.00 93.19 93 LYS A O 1
ATOM 755 N N . ASN A 1 94 ? -10.028 11.135 8.735 1.00 94.50 94 ASN A N 1
ATOM 756 C CA . ASN A 1 94 ? -10.625 11.946 7.680 1.00 94.50 94 ASN A CA 1
ATOM 757 C C . ASN A 1 94 ? -10.817 11.064 6.428 1.00 94.50 94 ASN A C 1
ATOM 759 O O . ASN A 1 94 ? -10.180 11.304 5.397 1.00 94.50 94 ASN A O 1
ATOM 763 N N . PRO A 1 95 ? -11.618 9.982 6.514 1.00 93.81 95 PRO A N 1
ATOM 764 C CA . PRO A 1 95 ? -11.737 8.999 5.438 1.00 93.81 95 PRO A CA 1
ATOM 765 C C . PRO A 1 95 ? -12.13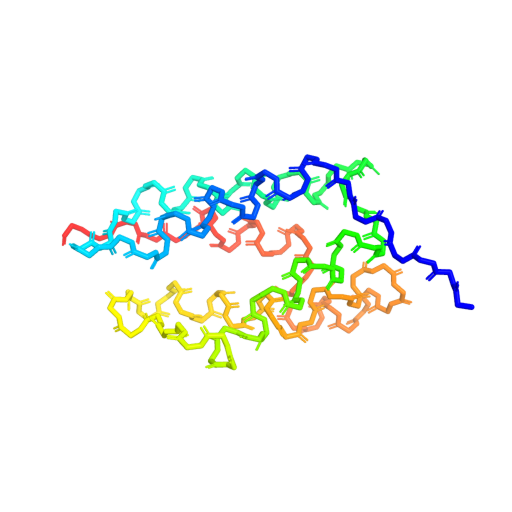1 9.635 4.101 1.00 93.81 95 PRO A C 1
ATOM 767 O O . PRO A 1 95 ? -11.608 9.231 3.068 1.00 93.81 95 PRO A O 1
ATOM 770 N N . GLU A 1 96 ? -12.939 10.695 4.113 1.00 95.94 96 GLU A N 1
ATOM 771 C CA . GLU A 1 96 ? -13.328 11.446 2.922 1.00 95.94 96 GLU A CA 1
ATOM 772 C C . GLU A 1 96 ? -12.137 12.056 2.169 1.00 95.94 96 GLU A C 1
ATOM 774 O O . GLU A 1 96 ? -12.181 12.168 0.946 1.00 95.94 96 GLU A O 1
ATOM 779 N N . ILE A 1 97 ? -11.060 12.435 2.868 1.00 93.38 97 ILE A N 1
ATOM 780 C CA . ILE A 1 97 ? -9.837 12.928 2.228 1.00 93.38 97 ILE A CA 1
ATOM 781 C C . ILE A 1 97 ? -9.173 11.765 1.498 1.00 93.38 97 ILE A C 1
ATOM 783 O O . ILE A 1 97 ? -9.009 11.834 0.282 1.00 93.38 97 ILE A O 1
ATOM 787 N N . SER A 1 98 ? -8.880 10.670 2.206 1.00 92.75 98 SER A N 1
ATOM 788 C CA . SER A 1 98 ? -8.261 9.482 1.603 1.00 92.75 98 SER A CA 1
ATOM 789 C C . SER A 1 98 ? -9.074 8.930 0.423 1.00 92.75 98 SER A C 1
ATOM 791 O O . SER A 1 98 ? -8.503 8.548 -0.594 1.00 92.75 98 SER A O 1
ATOM 793 N N . GLU A 1 99 ? -10.407 8.956 0.508 1.00 94.12 99 GLU A N 1
ATOM 794 C CA . GLU A 1 99 ? -11.309 8.465 -0.534 1.00 94.12 99 GLU A CA 1
ATOM 795 C C . GLU A 1 99 ? -11.275 9.331 -1.794 1.00 94.12 99 GLU A C 1
ATOM 797 O O . GLU A 1 99 ? -11.267 8.788 -2.903 1.00 94.12 99 GLU A O 1
ATOM 802 N N . ASN A 1 100 ? -11.212 10.659 -1.633 1.00 94.69 100 ASN A N 1
ATOM 803 C CA . ASN A 1 100 ? -11.126 11.613 -2.742 1.00 94.69 100 ASN A CA 1
ATOM 804 C C . ASN A 1 100 ? -9.831 11.462 -3.552 1.00 94.69 100 ASN A C 1
ATOM 806 O O . ASN A 1 100 ? -9.829 11.743 -4.749 1.00 94.69 100 ASN A O 1
ATOM 810 N N . PHE A 1 101 ? -8.749 11.025 -2.907 1.00 92.38 101 PHE A N 1
ATOM 811 C CA . PHE A 1 101 ? -7.464 10.737 -3.552 1.00 92.38 101 PHE A CA 1
ATOM 812 C C . PHE A 1 101 ? -7.314 9.267 -3.979 1.00 92.38 101 PHE A C 1
ATOM 814 O O . PHE A 1 101 ? -6.268 8.880 -4.482 1.00 92.38 101 PHE A O 1
ATOM 821 N N . GLU A 1 102 ? -8.354 8.443 -3.811 1.00 93.81 102 GLU A N 1
ATOM 822 C CA . GLU A 1 102 ? -8.308 6.995 -4.058 1.00 93.81 102 GLU A CA 1
ATOM 823 C C . GLU A 1 102 ? -7.199 6.259 -3.274 1.00 93.81 102 GLU A C 1
ATOM 825 O O . GLU A 1 102 ? -6.618 5.282 -3.764 1.00 93.81 102 GLU A O 1
ATOM 830 N N . SER A 1 103 ? -6.940 6.723 -2.047 1.00 94.06 103 SER A N 1
ATOM 831 C CA . SER A 1 103 ? -5.869 6.271 -1.147 1.00 94.06 103 SER A CA 1
ATOM 832 C C . SER A 1 103 ? -6.371 5.566 0.122 1.00 94.06 103 SER A C 1
ATOM 834 O O . SER A 1 103 ? -5.586 5.317 1.037 1.00 94.06 103 SER A O 1
ATOM 836 N N . SER A 1 104 ? -7.659 5.210 0.213 1.00 96.00 104 SER A N 1
ATOM 837 C CA . SER A 1 104 ? -8.098 4.284 1.272 1.00 96.00 104 SER A CA 1
ATOM 838 C C . SER A 1 104 ? -7.463 2.894 1.078 1.00 96.00 104 SER A C 1
ATOM 840 O O . SER A 1 104 ? -7.162 2.524 -0.066 1.00 96.00 104 SER A O 1
ATOM 842 N N . PRO A 1 105 ? -7.297 2.075 2.141 1.00 96.88 105 PRO A N 1
ATOM 843 C CA . PRO A 1 105 ? -6.728 0.734 2.020 1.00 96.88 105 PRO A CA 1
ATOM 844 C C . PRO A 1 105 ? -7.414 -0.119 0.948 1.00 96.88 105 PRO A C 1
ATOM 846 O O . PRO A 1 105 ? -6.743 -0.754 0.138 1.00 96.88 105 PRO A O 1
ATOM 849 N N . GLU A 1 106 ? -8.748 -0.087 0.869 1.00 97.50 106 GLU A N 1
ATOM 850 C CA . GLU A 1 106 ? -9.503 -0.856 -0.124 1.00 97.50 106 GLU A CA 1
ATOM 851 C C . GLU A 1 106 ? -9.297 -0.347 -1.557 1.00 97.50 106 GLU A C 1
ATOM 853 O O . GLU A 1 106 ? -9.220 -1.150 -2.494 1.00 97.50 106 GLU A O 1
ATOM 858 N N . GLN A 1 107 ? -9.221 0.974 -1.755 1.00 97.38 107 GLN A N 1
ATOM 859 C CA . GLN A 1 107 ? -8.984 1.558 -3.078 1.00 97.38 107 GLN A CA 1
ATOM 860 C C . GLN A 1 107 ? -7.566 1.253 -3.562 1.00 97.38 107 GLN A C 1
ATOM 862 O O . GLN A 1 107 ? -7.408 0.783 -4.692 1.00 97.38 107 GLN A O 1
ATOM 867 N N . LEU A 1 108 ? -6.559 1.427 -2.704 1.00 97.38 108 LEU A N 1
ATOM 868 C CA . LEU A 1 108 ? -5.170 1.090 -3.015 1.00 97.38 108 LEU A CA 1
ATOM 869 C C . LEU A 1 108 ? -5.021 -0.403 -3.306 1.00 97.38 108 LEU A C 1
ATOM 871 O O . LEU A 1 108 ? -4.487 -0.758 -4.355 1.00 97.38 108 LEU A O 1
ATOM 875 N N . LEU A 1 109 ? -5.605 -1.282 -2.483 1.00 98.25 109 LEU A N 1
ATOM 876 C CA . LEU A 1 109 ? -5.598 -2.726 -2.731 1.00 9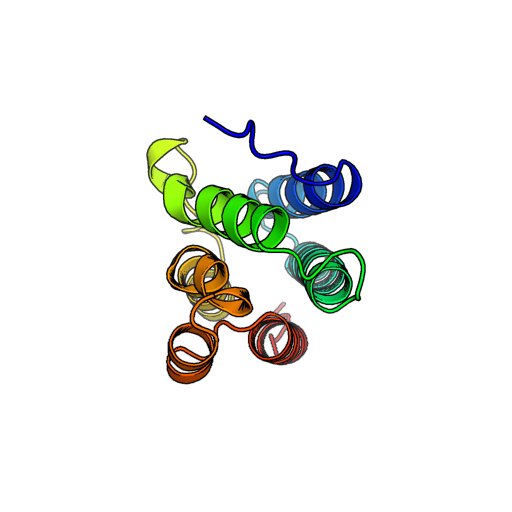8.25 109 LEU A CA 1
ATOM 877 C C . LEU A 1 109 ? -6.205 -3.079 -4.093 1.00 98.25 109 LEU A C 1
ATOM 879 O O . LEU A 1 109 ? -5.653 -3.872 -4.858 1.00 98.25 109 LEU A O 1
ATOM 883 N N . LYS A 1 110 ? -7.348 -2.475 -4.433 1.00 98.06 110 LYS A N 1
ATOM 884 C CA . LYS A 1 110 ? -7.992 -2.678 -5.735 1.00 98.06 110 LYS A CA 1
ATOM 885 C C . LYS A 1 110 ? -7.097 -2.206 -6.882 1.00 98.06 110 LYS A C 1
ATOM 887 O O . LYS A 1 110 ? -7.037 -2.874 -7.915 1.00 98.06 110 LYS A O 1
ATOM 892 N N . ARG A 1 111 ? -6.423 -1.066 -6.735 1.00 97.12 111 ARG A N 1
ATOM 893 C CA . ARG A 1 111 ? -5.497 -0.523 -7.739 1.00 97.12 111 ARG A CA 1
ATOM 894 C C . ARG A 1 111 ? -4.276 -1.429 -7.916 1.00 97.12 111 ARG A C 1
ATOM 896 O O . ARG A 1 111 ? -3.971 -1.786 -9.051 1.00 97.12 111 ARG A O 1
ATOM 903 N N . ILE A 1 112 ? -3.669 -1.885 -6.819 1.00 97.25 112 ILE A N 1
ATOM 904 C CA . ILE A 1 112 ? -2.543 -2.832 -6.813 1.00 97.25 112 ILE A CA 1
ATOM 905 C C . ILE A 1 112 ? -2.931 -4.126 -7.537 1.00 97.25 112 ILE A C 1
ATOM 907 O O . ILE A 1 112 ? -2.239 -4.544 -8.464 1.00 97.25 112 ILE A O 1
ATOM 911 N N . ARG A 1 113 ? -4.091 -4.713 -7.218 1.00 97.25 113 ARG A N 1
ATOM 912 C CA . ARG A 1 113 ? -4.592 -5.933 -7.883 1.00 97.25 113 ARG A CA 1
ATOM 913 C C . ARG A 1 113 ? -4.744 -5.775 -9.398 1.00 97.25 113 ARG A C 1
ATOM 915 O O . ARG A 1 113 ? -4.537 -6.734 -10.146 1.00 97.25 113 ARG A O 1
ATOM 922 N N . ASN A 1 114 ? -5.034 -4.562 -9.868 1.00 96.31 114 ASN A N 1
ATOM 923 C CA . ASN A 1 114 ? -5.156 -4.234 -11.289 1.00 96.31 114 ASN A CA 1
ATOM 924 C C . ASN A 1 114 ? -3.825 -3.878 -11.977 1.00 96.31 114 ASN A C 1
ATOM 926 O O . ASN A 1 114 ? -3.816 -3.721 -13.202 1.00 96.31 114 ASN A O 1
ATOM 930 N N . LEU A 1 115 ? -2.708 -3.782 -11.243 1.00 94.56 115 LEU A N 1
ATOM 931 C CA . LEU A 1 115 ? -1.390 -3.587 -11.846 1.00 94.56 115 LEU A CA 1
ATOM 932 C C . LEU A 1 115 ? -1.072 -4.726 -12.809 1.00 94.56 115 LEU A C 1
ATOM 934 O O . LEU A 1 115 ? -1.273 -5.911 -12.514 1.00 94.56 115 LEU A O 1
ATOM 938 N N . LYS A 1 116 ? -0.539 -4.353 -13.970 1.00 91.62 116 LYS A N 1
ATOM 939 C CA . LYS A 1 116 ? -0.060 -5.308 -14.963 1.00 91.62 116 LYS A CA 1
ATOM 940 C C . LYS A 1 116 ? 1.394 -5.634 -14.666 1.00 91.62 116 LYS A C 1
ATOM 942 O O . LYS A 1 116 ? 2.228 -4.734 -14.632 1.00 91.62 116 LYS A O 1
ATOM 947 N N . ILE A 1 117 ? 1.687 -6.920 -14.542 1.00 85.94 117 ILE A N 1
ATOM 948 C CA . ILE A 1 117 ? 3.056 -7.420 -14.613 1.00 85.94 117 ILE A CA 1
ATOM 949 C C . ILE A 1 117 ? 3.394 -7.429 -16.105 1.00 85.94 117 ILE A C 1
ATOM 951 O O . ILE A 1 117 ? 2.749 -8.137 -16.879 1.00 85.94 117 ILE A O 1
ATOM 955 N N . LYS A 1 118 ? 4.290 -6.540 -16.527 1.00 69.31 118 LYS A N 1
ATOM 956 C CA . LYS A 1 118 ? 4.801 -6.508 -17.900 1.00 69.31 118 LYS A CA 1
ATOM 957 C C . LYS A 1 118 ? 6.171 -7.183 -17.873 1.00 69.31 118 LYS A C 1
ATOM 959 O O . LYS A 1 118 ? 6.982 -6.811 -17.027 1.00 69.31 118 LYS A O 1
ATOM 964 N N . ASP A 1 119 ? 6.352 -8.173 -18.741 1.00 56.81 119 ASP A N 1
ATOM 965 C CA . ASP A 1 119 ? 7.613 -8.904 -18.933 1.00 56.81 119 ASP A CA 1
ATOM 966 C C . ASP A 1 119 ? 8.722 -8.014 -19.519 1.00 56.81 119 ASP A C 1
ATOM 968 O O . ASP A 1 119 ? 8.392 -7.105 -20.324 1.00 56.81 119 ASP A O 1
#

Radius of gyration: 13.49 Å; chains: 1; bounding box: 32×23×42 Å

pLDDT: mean 90.63, std 10.78, range [40.56, 98.62]

Secondary structure (DSSP, 8-state):
-PPP---HHHHHHHHHHHHHHH-SS--HHHHHHHHHHHHHHHHSTTT--HHHHHHHHHHHHTTTTTT---TTS-HHHHHHHHHHHHHGGGTTTSHHHHHHTT-SHHHHHHHHHT-----